Protein AF-A0A932N0X7-F1 (afdb_monomer_lite)

pLDDT: mean 79.53, std 18.19, range [42.59, 98.12]

Secondary structure (DSSP, 8-state):
--------------------------TTTS--HHHHHHHHHHHHHHHHHHHHHHHHHHHHHHHHHHHHS--SSHHHHHHHHHHHHHHHHHHHHHHTTHHHHHHHHHHHHTTS--

Foldseek 3Di:
DDDDPPPVPPPPPPPPPDDDDDDDDCVVVVDDVVVVVVVVVVVVVVVLVVVLVVLVVVLVVLVVCCVVPNDPDPVSNVVSVVSNVVSLVVNCVSVVNPVVVVVVCVVVVVVVPD

Radius of gyration: 40.18 Å; chains: 1; bounding box: 114×42×89 Å

Sequence (114 aa):
EPTPQTNDGNTSRALNALSVGAVWDFRELMFNPAELQVYGILGVQRDVMLEVTRTYYLRQQLLLRRDLEPPQDAMAQKSLDLRIDELTSTLDVMTGGWFSRTTERRRTGGAAED

Structure (mmCIF, N/CA/C/O backbone):
data_AF-A0A932N0X7-F1
#
_entry.id   AF-A0A932N0X7-F1
#
loop_
_atom_site.group_PDB
_atom_site.id
_atom_site.type_symbol
_atom_site.label_atom_id
_atom_site.label_alt_id
_atom_site.label_comp_id
_atom_site.label_asym_id
_atom_site.label_entity_id
_atom_site.label_seq_id
_atom_site.pdbx_PDB_ins_code
_atom_site.Cartn_x
_atom_site.Cartn_y
_atom_site.Cartn_z
_atom_site.occupancy
_atom_site.B_iso_or_equiv
_atom_site.auth_seq_id
_atom_site.auth_comp_id
_atom_site.auth_asym_id
_atom_site.auth_atom_id
_atom_site.pdbx_PDB_model_num
ATOM 1 N N . GLU A 1 1 ? 95.144 14.312 -65.840 1.00 48.50 1 GLU A N 1
ATOM 2 C CA . GLU A 1 1 ? 93.723 14.435 -66.240 1.00 48.50 1 GLU A CA 1
ATOM 3 C C . GLU A 1 1 ? 93.566 13.958 -67.677 1.00 48.50 1 GLU A C 1
ATOM 5 O O . GLU A 1 1 ? 94.526 14.146 -68.420 1.00 48.50 1 GLU A O 1
ATOM 10 N N . PRO A 1 2 ? 92.455 13.298 -68.065 1.00 47.50 2 PRO A N 1
ATOM 11 C CA . PRO A 1 2 ? 91.088 13.516 -67.587 1.00 47.50 2 PRO A CA 1
ATOM 12 C C . PRO A 1 2 ? 90.461 12.336 -66.816 1.00 47.50 2 PRO A C 1
ATOM 14 O O . PRO A 1 2 ? 91.074 11.297 -66.598 1.00 47.50 2 PRO A O 1
ATOM 17 N N . THR A 1 3 ? 89.258 12.619 -66.332 1.00 54.47 3 THR A N 1
ATOM 18 C CA . THR A 1 3 ? 88.476 12.137 -65.183 1.00 54.47 3 THR A CA 1
ATOM 19 C C . THR A 1 3 ? 87.980 10.680 -65.197 1.00 54.47 3 THR A C 1
ATOM 21 O O . THR A 1 3 ? 87.643 10.149 -66.256 1.00 54.47 3 THR A O 1
ATOM 24 N N . PRO A 1 4 ? 87.807 10.045 -64.016 1.00 50.53 4 PRO A N 1
ATOM 25 C CA . PRO A 1 4 ? 86.979 8.852 -63.892 1.00 50.53 4 PRO A CA 1
ATOM 26 C C . PRO A 1 4 ? 85.495 9.246 -63.923 1.00 50.53 4 PRO A C 1
ATOM 28 O O . PRO A 1 4 ? 85.044 10.092 -63.153 1.00 50.53 4 PRO A O 1
ATOM 31 N N . GLN A 1 5 ? 84.730 8.625 -64.819 1.00 55.59 5 GLN A N 1
ATOM 32 C CA . GLN A 1 5 ? 83.273 8.713 -64.815 1.00 55.59 5 GLN A CA 1
ATOM 33 C C . GLN A 1 5 ? 82.743 7.842 -63.670 1.00 55.59 5 GLN A C 1
ATOM 35 O O . GLN A 1 5 ? 82.685 6.618 -63.794 1.00 55.59 5 GLN A O 1
ATOM 40 N N . THR A 1 6 ? 82.366 8.460 -62.551 1.00 50.09 6 THR A N 1
ATOM 41 C CA . THR A 1 6 ? 81.516 7.815 -61.546 1.00 50.09 6 THR A CA 1
ATOM 42 C C . THR A 1 6 ? 80.107 7.778 -62.113 1.00 50.09 6 THR A C 1
ATOM 44 O O . THR A 1 6 ? 79.317 8.712 -61.987 1.00 50.09 6 THR A O 1
ATOM 47 N N . ASN A 1 7 ? 79.830 6.702 -62.841 1.00 54.22 7 ASN A N 1
ATOM 48 C CA . ASN A 1 7 ? 78.482 6.351 -63.238 1.00 54.22 7 ASN A CA 1
ATOM 49 C C . ASN A 1 7 ? 77.787 5.825 -61.977 1.00 54.22 7 ASN A C 1
ATOM 51 O O . ASN A 1 7 ? 77.724 4.617 -61.743 1.00 54.22 7 ASN A O 1
ATOM 55 N N . ASP A 1 8 ? 77.372 6.756 -61.117 1.00 50.75 8 ASP A N 1
ATOM 56 C CA . ASP A 1 8 ? 76.581 6.472 -59.931 1.00 50.75 8 ASP A CA 1
ATOM 57 C C . ASP A 1 8 ? 75.234 5.969 -60.428 1.00 50.75 8 ASP A C 1
ATOM 59 O O . ASP A 1 8 ? 74.319 6.728 -60.752 1.00 50.75 8 ASP A O 1
ATOM 63 N N . GLY A 1 9 ? 75.171 4.646 -60.578 1.00 44.81 9 GLY A N 1
ATOM 64 C CA . GLY A 1 9 ? 73.972 3.914 -60.908 1.00 44.81 9 GLY A CA 1
ATOM 65 C C . GLY A 1 9 ? 72.905 4.299 -59.904 1.00 44.81 9 GLY A C 1
ATOM 66 O O . GLY A 1 9 ? 72.880 3.801 -58.781 1.00 44.81 9 GLY A O 1
ATOM 67 N N . ASN A 1 10 ? 72.025 5.201 -60.331 1.00 50.41 10 ASN A N 1
ATOM 68 C CA . ASN A 1 10 ? 70.767 5.517 -59.692 1.00 50.41 10 ASN A CA 1
ATOM 69 C C . ASN A 1 10 ? 69.894 4.258 -59.739 1.00 50.41 10 ASN A C 1
ATOM 71 O O . ASN A 1 10 ? 68.966 4.135 -60.535 1.00 50.41 10 ASN A O 1
ATOM 75 N N . THR A 1 11 ? 70.211 3.280 -58.893 1.00 54.12 11 THR A N 1
ATOM 76 C CA . THR A 1 11 ? 69.297 2.209 -58.536 1.00 54.12 11 THR A CA 1
ATOM 77 C C . THR A 1 11 ? 68.300 2.800 -57.559 1.00 54.12 11 THR A C 1
ATOM 79 O O . THR A 1 11 ? 68.316 2.504 -56.364 1.00 54.12 11 THR A O 1
ATOM 82 N N . SER A 1 12 ? 67.396 3.625 -58.081 1.00 55.62 12 SER A N 1
ATOM 83 C CA . SER A 1 12 ? 66.086 3.825 -57.478 1.00 55.62 12 SER A CA 1
ATOM 84 C C . SER A 1 12 ? 65.342 2.497 -57.620 1.00 55.62 12 SER A C 1
ATOM 86 O O . SER A 1 12 ? 64.458 2.309 -58.453 1.00 55.62 12 SER A O 1
ATOM 88 N N . ARG A 1 13 ? 65.743 1.517 -56.799 1.00 51.06 13 ARG A N 1
ATOM 89 C CA . ARG A 1 13 ? 64.869 0.416 -56.422 1.00 51.06 13 ARG A CA 1
ATOM 90 C C . ARG A 1 13 ? 63.717 1.086 -55.693 1.00 51.06 13 ARG A C 1
ATOM 92 O O . ARG A 1 13 ? 63.811 1.378 -54.505 1.00 51.06 13 ARG A O 1
ATOM 99 N N . ALA A 1 14 ? 62.658 1.369 -56.442 1.00 59.59 14 ALA A N 1
ATOM 100 C CA . ALA A 1 14 ? 61.336 1.560 -55.892 1.00 59.59 14 ALA A CA 1
ATOM 101 C C . ALA A 1 14 ? 61.017 0.279 -55.116 1.00 59.59 14 ALA A C 1
ATOM 103 O O . ALA A 1 14 ? 60.599 -0.736 -55.674 1.00 59.59 14 ALA A O 1
ATOM 104 N N . LEU A 1 15 ? 61.342 0.290 -53.826 1.00 58.34 15 LEU A N 1
ATOM 105 C CA . LEU A 1 15 ? 60.852 -0.702 -52.897 1.00 58.34 15 LEU A CA 1
ATOM 106 C C . LEU A 1 15 ? 59.353 -0.450 -52.828 1.00 58.34 15 LEU A C 1
ATOM 108 O O . LEU A 1 15 ? 58.900 0.492 -52.181 1.00 58.34 15 LEU A O 1
ATOM 112 N N . ASN A 1 16 ? 58.596 -1.270 -53.552 1.00 57.66 16 ASN A N 1
ATOM 113 C CA . ASN A 1 16 ? 57.158 -1.379 -53.379 1.00 57.66 16 ASN A CA 1
ATOM 114 C C . ASN A 1 16 ? 56.918 -1.953 -51.979 1.00 57.66 16 ASN A C 1
ATOM 116 O O . ASN A 1 16 ? 56.762 -3.159 -51.799 1.00 57.66 16 ASN A O 1
ATOM 120 N N . ALA A 1 17 ? 56.974 -1.090 -50.968 1.00 65.31 17 ALA A N 1
ATOM 121 C CA . ALA A 1 17 ? 56.597 -1.420 -49.610 1.00 65.31 17 ALA A CA 1
ATOM 122 C C . ALA A 1 17 ? 55.069 -1.472 -49.569 1.00 65.31 17 ALA A C 1
ATOM 124 O O . ALA A 1 17 ? 54.393 -0.458 -49.402 1.00 65.31 17 ALA A O 1
ATOM 125 N N . LEU A 1 18 ? 54.522 -2.665 -49.792 1.00 65.50 18 LEU A N 1
ATOM 126 C CA . LEU A 1 18 ? 53.102 -2.910 -49.617 1.00 65.50 18 LEU A CA 1
ATOM 127 C C . LEU A 1 18 ? 52.805 -2.907 -48.113 1.00 65.50 18 LEU A C 1
ATOM 129 O O . LEU A 1 18 ? 53.157 -3.841 -47.396 1.00 65.50 18 LEU A O 1
ATOM 133 N N . SER A 1 19 ? 52.181 -1.832 -47.644 1.00 65.81 19 SER A N 1
ATOM 134 C CA . SER A 1 19 ? 51.660 -1.722 -46.284 1.00 65.81 19 SER A CA 1
ATOM 135 C C . SER A 1 19 ? 50.184 -2.098 -46.295 1.00 65.81 19 SER A C 1
ATOM 137 O O . SER A 1 19 ? 49.385 -1.469 -46.988 1.00 65.81 19 SER A O 1
ATOM 139 N N . VAL A 1 20 ? 49.826 -3.131 -45.535 1.00 71.75 20 VAL A N 1
ATOM 140 C CA . VAL A 1 20 ? 48.434 -3.503 -45.277 1.00 71.75 20 VAL A CA 1
ATOM 141 C C . VAL A 1 20 ? 48.155 -3.214 -43.809 1.00 71.75 20 VAL A C 1
ATOM 143 O O . VAL A 1 20 ? 48.757 -3.821 -42.926 1.00 71.75 20 VAL A O 1
ATOM 146 N N . GLY A 1 21 ? 47.258 -2.265 -43.559 1.00 72.81 21 GLY A N 1
ATOM 147 C CA . GLY A 1 21 ? 46.761 -1.935 -42.228 1.00 72.81 21 GLY A CA 1
ATOM 148 C C . GLY A 1 21 ? 45.299 -2.338 -42.099 1.00 72.81 21 GLY A C 1
ATOM 149 O O . GLY A 1 21 ? 44.505 -2.086 -43.002 1.00 72.81 21 GLY A O 1
ATOM 150 N N . ALA A 1 22 ? 44.945 -2.949 -40.973 1.00 70.12 22 ALA A N 1
ATOM 151 C CA . ALA A 1 22 ? 43.561 -3.191 -40.593 1.00 70.12 22 ALA A CA 1
ATOM 152 C C . ALA A 1 22 ? 43.197 -2.244 -39.444 1.00 70.12 22 ALA A C 1
ATOM 154 O O . ALA A 1 22 ? 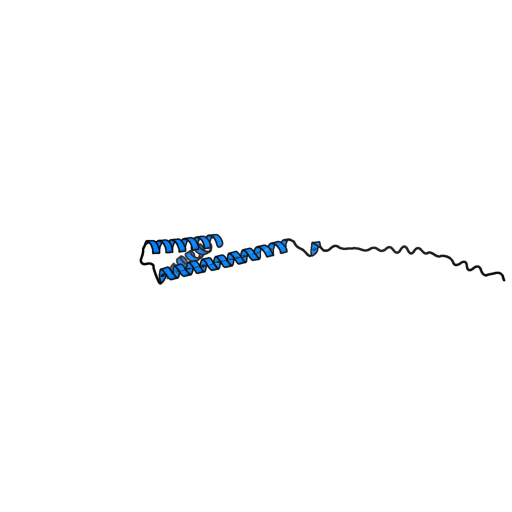43.883 -2.207 -38.424 1.00 70.12 22 ALA A O 1
ATOM 155 N N . VAL A 1 23 ? 42.128 -1.468 -39.623 1.00 73.00 23 VAL A N 1
ATOM 156 C CA . VAL A 1 23 ? 41.518 -0.664 -38.560 1.00 73.00 23 VAL A CA 1
ATOM 157 C C . VAL A 1 23 ? 40.221 -1.360 -38.189 1.00 73.00 23 VAL A C 1
ATOM 159 O O . VAL A 1 23 ? 39.289 -1.404 -38.989 1.00 73.00 23 VAL A O 1
ATOM 162 N N . TRP A 1 24 ? 40.179 -1.939 -36.995 1.00 67.88 24 TRP A N 1
ATOM 163 C CA . TRP A 1 24 ? 38.965 -2.544 -36.463 1.00 67.88 24 TRP A CA 1
ATOM 164 C C . TRP A 1 24 ? 38.233 -1.535 -35.585 1.00 67.88 24 TRP A C 1
ATOM 166 O O . TRP A 1 24 ? 38.817 -0.967 -34.661 1.00 67.88 24 TRP A O 1
ATOM 176 N N . ASP A 1 25 ? 36.954 -1.312 -35.882 1.00 68.88 25 ASP A N 1
ATOM 177 C CA . ASP A 1 25 ? 36.079 -0.477 -35.068 1.00 68.88 25 ASP A CA 1
ATOM 178 C C . ASP A 1 25 ? 35.273 -1.358 -34.107 1.00 68.88 25 ASP A C 1
ATOM 180 O O . ASP A 1 25 ? 34.310 -2.011 -34.500 1.00 68.88 25 ASP A O 1
ATOM 184 N N . PHE A 1 26 ? 35.694 -1.405 -32.843 1.00 66.69 26 PHE A N 1
ATOM 185 C CA . PHE A 1 26 ? 35.013 -2.157 -31.783 1.00 66.69 26 PHE A CA 1
ATOM 186 C C . PHE A 1 26 ? 34.015 -1.303 -30.984 1.00 66.69 26 PHE A C 1
ATOM 188 O O . PHE A 1 26 ? 33.542 -1.745 -29.936 1.00 66.69 26 PHE A O 1
ATOM 195 N N . ARG A 1 27 ? 33.679 -0.082 -31.436 1.00 61.62 27 ARG A N 1
ATOM 196 C CA . ARG A 1 27 ? 32.788 0.826 -30.686 1.00 61.62 27 ARG A CA 1
ATOM 197 C C . ARG A 1 27 ? 31.396 0.240 -30.437 1.00 61.62 27 ARG A C 1
ATOM 199 O O . ARG A 1 27 ? 30.831 0.488 -29.377 1.00 61.62 27 ARG A O 1
ATOM 206 N N . GLU A 1 28 ? 30.886 -0.585 -31.349 1.00 58.56 28 GLU A N 1
ATOM 207 C CA . GLU A 1 28 ? 29.594 -1.274 -31.186 1.00 58.56 28 GLU A CA 1
ATOM 208 C C . GLU A 1 28 ? 29.673 -2.552 -30.335 1.00 58.56 28 GLU A C 1
ATOM 210 O O . GLU A 1 28 ? 28.647 -3.026 -29.857 1.00 58.56 28 GLU A O 1
ATOM 215 N N . LEU A 1 29 ? 30.870 -3.098 -30.081 1.00 59.19 29 LEU A N 1
ATOM 216 C CA . LEU A 1 29 ? 31.030 -4.299 -29.249 1.00 59.19 29 LEU A CA 1
ATOM 217 C C . LEU A 1 29 ? 31.110 -3.982 -27.744 1.00 59.19 29 LEU A C 1
ATOM 219 O O . LEU A 1 29 ? 30.997 -4.887 -26.922 1.00 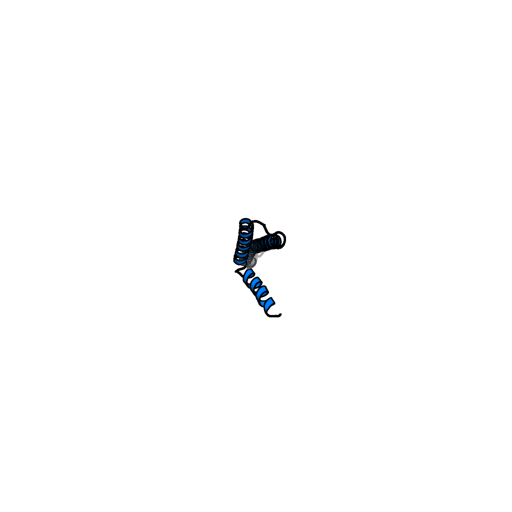59.19 29 LEU A O 1
ATOM 223 N N . MET A 1 30 ? 31.320 -2.711 -27.379 1.00 58.75 30 MET A N 1
ATOM 224 C CA . MET A 1 30 ? 31.452 -2.264 -25.985 1.00 58.75 30 MET A CA 1
ATOM 225 C C . MET A 1 30 ? 30.160 -1.697 -25.381 1.00 58.75 30 MET A C 1
ATOM 227 O O . MET A 1 30 ? 30.151 -1.371 -24.198 1.00 58.75 30 MET A O 1
ATOM 231 N N . PHE A 1 31 ? 29.073 -1.590 -26.150 1.00 54.38 31 PHE A N 1
ATOM 232 C CA . PHE A 1 31 ? 27.805 -1.059 -25.648 1.00 54.38 31 PHE A CA 1
ATOM 233 C C . PHE A 1 31 ? 26.632 -1.916 -26.105 1.00 54.38 31 PHE A C 1
ATOM 235 O O . PHE A 1 31 ? 26.087 -1.732 -27.190 1.00 54.38 31 PHE A O 1
ATOM 242 N N . ASN A 1 32 ? 26.212 -2.837 -25.238 1.00 58.44 32 ASN A N 1
ATOM 243 C CA . ASN A 1 32 ? 24.922 -3.492 -25.379 1.00 58.44 32 ASN A CA 1
ATOM 244 C C . ASN A 1 32 ? 23.818 -2.506 -24.935 1.00 58.44 32 ASN A C 1
ATOM 246 O O . ASN A 1 32 ? 23.724 -2.209 -23.741 1.00 58.44 32 ASN A O 1
ATOM 250 N N . PRO A 1 33 ? 22.952 -2.002 -25.835 1.00 55.78 33 PRO A N 1
ATOM 251 C CA . PRO A 1 33 ? 21.883 -1.065 -25.474 1.00 55.78 33 PRO A CA 1
ATOM 252 C C . PRO A 1 33 ? 20.871 -1.654 -24.475 1.00 55.78 33 PRO A C 1
ATOM 254 O O . PRO A 1 33 ? 20.159 -0.897 -23.814 1.00 55.78 33 PRO A O 1
ATOM 257 N N . ALA A 1 34 ? 20.833 -2.982 -24.309 1.00 58.03 34 ALA A N 1
ATOM 258 C CA . ALA A 1 34 ? 20.026 -3.632 -23.282 1.00 58.03 34 ALA A CA 1
ATOM 259 C C . ALA A 1 34 ? 20.489 -3.287 -21.853 1.00 58.03 34 ALA A C 1
ATOM 261 O O . ALA A 1 34 ? 19.651 -3.186 -20.961 1.00 58.03 34 ALA A O 1
ATOM 262 N N . GLU A 1 35 ? 21.786 -3.047 -21.617 1.00 54.81 35 GLU A N 1
ATOM 263 C CA . GLU A 1 35 ? 22.289 -2.713 -20.274 1.00 54.81 35 GLU A CA 1
ATOM 264 C C . GLU A 1 35 ? 21.795 -1.339 -19.804 1.00 54.81 35 GLU A C 1
ATOM 266 O O . GLU A 1 35 ? 21.377 -1.187 -18.657 1.00 54.81 35 GLU A O 1
ATOM 271 N N . LEU A 1 36 ? 21.734 -0.355 -20.706 1.00 55.78 36 LEU A N 1
ATOM 272 C CA . LEU A 1 36 ? 21.205 0.985 -20.418 1.00 55.78 36 LEU A CA 1
ATOM 273 C C . LEU A 1 36 ? 19.717 0.965 -20.033 1.00 55.78 36 LEU A C 1
ATOM 275 O O . LEU A 1 36 ? 19.288 1.742 -19.180 1.00 55.78 36 LEU A O 1
ATOM 279 N N . GLN A 1 37 ? 18.930 0.058 -20.614 1.00 58.00 37 GLN A N 1
ATOM 280 C CA . GLN A 1 37 ? 17.497 -0.043 -20.336 1.00 58.00 37 GLN A CA 1
ATOM 281 C C . GLN A 1 37 ? 17.208 -0.659 -18.955 1.00 58.00 37 GLN A C 1
ATOM 283 O O . GLN A 1 37 ? 16.242 -0.275 -18.295 1.00 58.00 37 GLN A O 1
ATOM 288 N N . VAL A 1 38 ? 18.079 -1.552 -18.470 1.00 60.97 38 VAL A N 1
ATOM 289 C CA . VAL A 1 38 ? 17.950 -2.182 -17.144 1.00 60.97 38 VAL A CA 1
ATOM 290 C C . VAL A 1 38 ? 18.138 -1.166 -16.010 1.00 60.97 38 VAL A C 1
ATOM 292 O O . VAL A 1 38 ? 17.412 -1.221 -15.016 1.00 60.97 38 VAL A O 1
ATOM 295 N N . TYR A 1 39 ? 19.034 -0.183 -16.159 1.00 61.19 39 TYR A N 1
ATOM 296 C CA . TYR A 1 39 ? 19.250 0.841 -15.126 1.00 61.19 39 TYR A CA 1
ATOM 297 C C . TYR A 1 39 ? 18.017 1.718 -14.868 1.00 61.19 39 TYR A C 1
ATOM 299 O O . TYR A 1 39 ? 17.756 2.074 -13.718 1.00 61.19 39 TYR A O 1
ATOM 307 N N . GLY A 1 40 ? 17.223 2.020 -15.901 1.00 64.25 40 GLY A N 1
ATOM 308 C CA . GLY A 1 40 ? 15.963 2.758 -15.743 1.00 64.25 40 GLY A CA 1
ATOM 309 C C . GLY A 1 40 ? 14.904 1.977 -14.954 1.00 64.25 40 GLY A C 1
ATOM 310 O O . GLY A 1 40 ? 14.150 2.559 -14.176 1.00 64.25 40 GLY A O 1
ATOM 311 N N . ILE A 1 41 ? 14.888 0.648 -15.090 1.00 73.50 41 ILE A N 1
ATOM 312 C CA . ILE A 1 41 ? 13.936 -0.236 -14.400 1.00 73.50 41 ILE A CA 1
ATOM 313 C C . ILE A 1 41 ? 14.244 -0.321 -12.898 1.00 73.50 41 ILE A C 1
ATOM 315 O O . ILE A 1 41 ? 13.323 -0.368 -12.081 1.00 73.50 41 ILE A O 1
ATOM 319 N N . LEU A 1 42 ? 15.525 -0.279 -12.513 1.00 75.44 42 LEU A N 1
ATOM 320 C CA . LEU A 1 42 ? 15.938 -0.343 -11.105 1.00 75.44 42 LEU A CA 1
ATOM 321 C C . LEU A 1 42 ? 15.402 0.829 -10.270 1.00 75.44 42 LEU A C 1
ATOM 323 O O . LEU A 1 42 ? 15.079 0.636 -9.098 1.00 75.44 42 LEU A O 1
ATOM 327 N N . GLY A 1 43 ? 15.298 2.029 -10.851 1.00 80.19 43 GLY A N 1
ATOM 328 C CA . GLY A 1 43 ? 14.712 3.194 -10.179 1.00 80.19 43 GLY A CA 1
ATOM 329 C C . GLY A 1 43 ? 13.231 2.979 -9.874 1.00 80.19 43 GLY A C 1
ATOM 330 O O . GLY A 1 43 ? 12.826 3.004 -8.715 1.00 80.19 43 GLY A O 1
ATOM 331 N N . VAL A 1 44 ? 12.455 2.630 -10.903 1.00 85.56 44 VAL A N 1
ATOM 332 C CA . VAL A 1 44 ? 11.013 2.359 -10.780 1.00 85.56 44 VAL A CA 1
ATOM 333 C C . VAL A 1 44 ? 10.739 1.230 -9.784 1.00 85.56 44 VAL A C 1
ATOM 335 O O . VAL A 1 44 ? 9.825 1.326 -8.969 1.00 85.56 44 VAL A O 1
ATOM 338 N N . GLN A 1 45 ? 11.552 0.170 -9.794 1.00 87.69 45 GLN A N 1
ATOM 339 C CA . GLN A 1 45 ? 11.415 -0.930 -8.840 1.00 87.69 45 GLN A CA 1
ATOM 340 C C . GLN A 1 45 ? 11.625 -0.472 -7.390 1.00 87.69 45 GLN A C 1
ATOM 342 O O . GLN A 1 45 ? 10.876 -0.889 -6.504 1.00 87.69 45 GLN A O 1
ATOM 347 N N . ARG A 1 46 ? 12.639 0.365 -7.132 1.00 88.88 46 ARG A N 1
ATOM 348 C CA . ARG A 1 46 ? 12.899 0.908 -5.790 1.00 88.88 46 ARG A CA 1
ATOM 349 C C . ARG A 1 46 ? 11.741 1.775 -5.315 1.00 88.88 46 ARG A C 1
ATOM 351 O O . ARG A 1 46 ? 11.307 1.604 -4.179 1.00 88.88 46 ARG A O 1
ATOM 358 N N . ASP A 1 47 ? 11.214 2.632 -6.181 1.00 92.31 47 ASP A N 1
ATOM 359 C CA . ASP A 1 47 ? 10.095 3.515 -5.847 1.00 92.31 47 ASP A CA 1
ATOM 360 C C . ASP A 1 47 ? 8.835 2.713 -5.502 1.00 92.31 47 ASP A C 1
ATOM 362 O O . ASP A 1 47 ? 8.216 2.939 -4.462 1.00 92.31 47 ASP A O 1
ATOM 366 N N . VAL A 1 48 ? 8.509 1.696 -6.308 1.00 92.00 48 VAL A N 1
ATOM 367 C CA . VAL A 1 48 ? 7.397 0.775 -6.023 1.00 92.00 48 VAL A CA 1
ATOM 368 C C . VAL A 1 48 ? 7.612 0.054 -4.692 1.00 92.00 48 VAL A C 1
ATOM 370 O O . VAL A 1 48 ? 6.685 -0.057 -3.894 1.00 92.00 48 VAL A O 1
ATOM 373 N N . MET A 1 49 ? 8.828 -0.418 -4.410 1.00 93.12 49 MET A N 1
ATOM 374 C CA . MET A 1 49 ? 9.131 -1.130 -3.167 1.00 93.12 49 MET A CA 1
ATOM 375 C C . MET A 1 49 ? 9.008 -0.233 -1.928 1.00 93.12 49 MET A C 1
ATOM 377 O O . MET A 1 49 ? 8.475 -0.666 -0.899 1.00 93.12 49 MET A O 1
ATOM 381 N N . LEU A 1 50 ? 9.459 1.019 -2.022 1.00 96.50 50 LEU A N 1
ATOM 382 C CA . LEU A 1 50 ? 9.277 2.017 -0.969 1.00 96.50 50 LEU A CA 1
ATOM 383 C C . LEU A 1 50 ? 7.793 2.310 -0.739 1.00 96.50 50 LEU A C 1
ATOM 385 O O . LEU A 1 50 ? 7.353 2.342 0.411 1.00 96.50 50 LEU A O 1
ATOM 389 N N . GLU A 1 51 ? 7.012 2.451 -1.807 1.00 96.19 51 GLU A N 1
ATOM 390 C CA . GLU A 1 51 ? 5.585 2.746 -1.704 1.00 96.19 51 GLU A CA 1
ATOM 391 C C . GLU A 1 51 ? 4.784 1.558 -1.139 1.00 96.19 51 GLU A C 1
ATOM 393 O O . GLU A 1 51 ? 3.923 1.751 -0.277 1.00 96.19 51 GLU A O 1
ATOM 398 N N . VAL A 1 52 ? 5.131 0.313 -1.501 1.00 96.50 52 VAL A N 1
ATOM 399 C CA . VAL A 1 52 ? 4.561 -0.896 -0.874 1.00 96.50 52 VAL A CA 1
ATOM 400 C C . VAL A 1 52 ? 4.861 -0.899 0.623 1.00 96.50 52 VAL A C 1
ATOM 402 O O . VAL A 1 52 ? 3.970 -1.122 1.443 1.00 96.50 52 VAL A O 1
ATOM 405 N N . THR A 1 53 ? 6.111 -0.613 0.993 1.00 96.19 53 THR A N 1
ATOM 406 C CA . THR A 1 53 ? 6.546 -0.593 2.396 1.00 96.19 53 THR A CA 1
ATOM 407 C C . THR A 1 53 ? 5.794 0.474 3.187 1.00 96.19 53 THR A C 1
ATOM 409 O O . THR A 1 53 ? 5.262 0.202 4.265 1.00 96.19 53 THR A O 1
ATOM 412 N N . ARG A 1 54 ? 5.690 1.686 2.636 1.00 97.69 54 ARG A N 1
ATOM 413 C CA . ARG A 1 54 ? 4.964 2.797 3.251 1.00 97.69 54 ARG A CA 1
ATOM 414 C C . ARG A 1 54 ? 3.490 2.457 3.450 1.00 97.69 54 ARG A C 1
ATOM 416 O O . ARG A 1 54 ? 2.974 2.605 4.557 1.00 97.69 54 ARG A O 1
ATOM 423 N N . THR A 1 55 ? 2.833 1.963 2.404 1.00 97.75 55 THR A N 1
ATOM 424 C CA . THR A 1 55 ? 1.411 1.602 2.442 1.00 97.75 55 THR A CA 1
ATOM 425 C C . THR A 1 55 ? 1.151 0.497 3.469 1.00 97.75 55 THR A C 1
ATOM 427 O O . THR A 1 55 ? 0.188 0.576 4.236 1.00 97.75 55 THR A O 1
ATOM 430 N N . TYR A 1 56 ? 2.051 -0.488 3.568 1.00 97.25 56 TYR A N 1
ATOM 431 C CA . TYR A 1 56 ? 1.970 -1.562 4.558 1.00 97.25 56 TYR A CA 1
ATOM 432 C C . TYR A 1 56 ? 1.997 -1.033 5.994 1.00 97.25 56 TYR A C 1
ATOM 434 O O . TYR A 1 56 ? 1.116 -1.364 6.791 1.00 97.25 56 TYR A O 1
ATOM 442 N N . TYR A 1 57 ? 2.968 -0.181 6.329 1.00 98.12 57 TYR A N 1
ATOM 443 C CA . TYR A 1 57 ? 3.083 0.334 7.693 1.00 98.12 57 TYR A CA 1
ATOM 444 C C . TYR A 1 57 ? 1.979 1.333 8.053 1.00 98.12 57 TYR A C 1
ATOM 446 O O . TYR A 1 57 ? 1.518 1.323 9.193 1.00 98.12 57 TYR A O 1
ATOM 454 N N . LEU A 1 58 ? 1.478 2.121 7.095 1.00 98.12 58 LEU A N 1
ATOM 455 C CA . LEU A 1 58 ? 0.294 2.962 7.312 1.00 98.12 58 LEU A CA 1
ATOM 456 C C . LEU A 1 58 ? -0.935 2.118 7.668 1.00 98.12 58 LEU A C 1
ATOM 458 O O . LEU A 1 58 ? -1.637 2.416 8.635 1.00 98.12 58 LEU A O 1
ATOM 462 N N . ARG A 1 59 ? -1.167 1.024 6.932 1.00 97.75 59 ARG A N 1
ATOM 463 C CA . ARG A 1 59 ? -2.248 0.077 7.232 1.00 97.75 59 ARG A CA 1
ATOM 464 C C . ARG A 1 59 ? -2.068 -0.541 8.617 1.00 97.75 59 ARG A C 1
ATOM 466 O O . ARG A 1 59 ? -3.026 -0.618 9.382 1.00 97.75 59 ARG A O 1
ATOM 473 N N . GLN A 1 60 ? -0.847 -0.962 8.949 1.00 96.88 60 GLN A N 1
ATOM 474 C CA . GLN A 1 60 ? -0.537 -1.568 10.243 1.00 96.88 60 GLN A CA 1
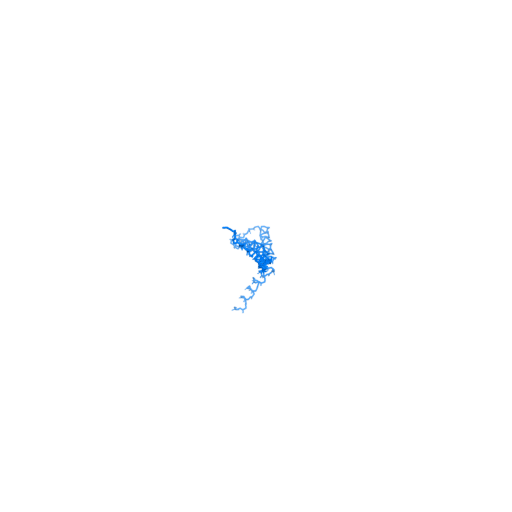ATOM 475 C C . GLN A 1 60 ? -0.784 -0.604 11.406 1.00 96.88 60 GLN A C 1
ATOM 477 O O . GLN A 1 60 ? -1.317 -1.012 12.435 1.00 96.88 60 GLN A O 1
ATOM 482 N N . GLN A 1 61 ? -0.448 0.675 11.239 1.00 97.19 61 GLN A N 1
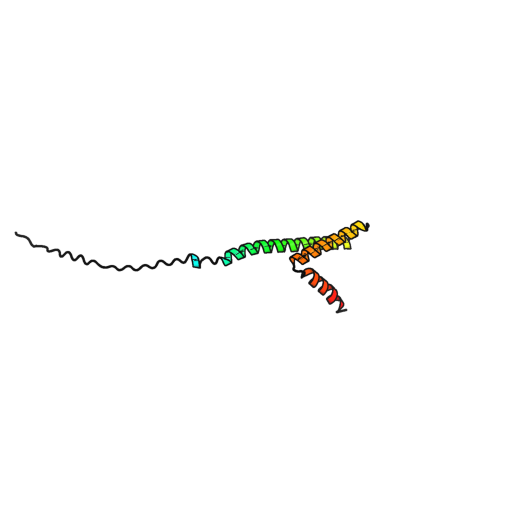ATOM 483 C CA . GLN A 1 61 ? -0.712 1.696 12.245 1.00 97.19 61 GLN A CA 1
ATOM 484 C C . GLN A 1 61 ? -2.216 1.884 12.488 1.00 97.19 61 GLN A C 1
ATOM 486 O O . GLN A 1 61 ? -2.633 2.019 13.636 1.00 97.19 61 GLN A O 1
ATOM 491 N N . LEU A 1 62 ? -3.040 1.869 11.434 1.00 96.62 62 LEU A N 1
ATOM 492 C CA . LEU A 1 62 ? -4.496 1.983 11.575 1.00 96.62 62 LEU A CA 1
ATOM 493 C C . LEU A 1 62 ? -5.124 0.750 12.220 1.00 96.62 62 LEU A C 1
ATOM 495 O O . LEU A 1 62 ? -6.014 0.903 13.052 1.00 96.62 62 LEU A O 1
ATOM 499 N N . LEU A 1 63 ? -4.643 -0.449 11.887 1.00 95.94 63 LEU A N 1
ATOM 500 C CA . LEU A 1 63 ? -5.063 -1.677 12.564 1.00 95.94 63 LEU A CA 1
ATOM 501 C C . LEU A 1 63 ? -4.715 -1.636 14.051 1.00 95.94 63 LEU A C 1
ATOM 503 O O . LEU A 1 63 ? -5.577 -1.875 14.886 1.00 95.94 63 LEU A O 1
ATOM 507 N N . LEU A 1 64 ? -3.484 -1.241 14.384 1.00 96.44 64 LEU A N 1
ATOM 508 C CA . LEU A 1 64 ? -3.062 -1.093 15.772 1.00 96.44 64 LEU A CA 1
ATOM 509 C C . LEU A 1 64 ? -3.922 -0.063 16.513 1.00 96.44 64 LEU A C 1
ATOM 511 O O . LEU A 1 64 ? -4.337 -0.305 17.640 1.00 96.44 64 LEU A O 1
ATOM 515 N N . ARG A 1 65 ? -4.226 1.070 15.869 1.00 94.19 65 ARG A N 1
ATOM 516 C CA . ARG A 1 65 ? -5.118 2.088 16.430 1.00 94.19 65 ARG A CA 1
ATOM 517 C C . ARG A 1 65 ? -6.518 1.534 16.671 1.00 94.19 65 ARG A C 1
ATOM 519 O O . ARG A 1 65 ? -7.066 1.770 17.734 1.00 94.19 65 ARG A O 1
ATOM 526 N N . ARG A 1 66 ? -7.085 0.797 15.715 1.00 94.69 66 ARG A N 1
ATOM 527 C CA . ARG A 1 66 ? -8.399 0.161 15.869 1.00 94.69 66 ARG A CA 1
ATOM 528 C C . ARG A 1 66 ? -8.433 -0.787 17.064 1.00 94.69 66 ARG A C 1
ATOM 530 O O . ARG A 1 66 ? -9.422 -0.809 17.783 1.00 94.69 66 ARG A O 1
ATOM 537 N N . ASP A 1 67 ? -7.369 -1.564 17.241 1.00 94.12 67 ASP A N 1
ATOM 538 C CA . ASP A 1 67 ? -7.320 -2.629 18.238 1.00 94.12 67 ASP A CA 1
ATOM 539 C C . ASP A 1 67 ? -6.989 -2.090 19.647 1.00 94.12 67 ASP A C 1
ATOM 541 O O . ASP A 1 67 ? -7.513 -2.603 20.633 1.00 94.12 67 ASP A O 1
ATOM 545 N N . LEU A 1 68 ? -6.154 -1.046 19.761 1.00 94.75 68 LEU A N 1
ATOM 546 C CA . LEU A 1 68 ? -5.757 -0.452 21.049 1.00 94.75 68 LEU A CA 1
ATOM 547 C C . LEU A 1 68 ? -6.631 0.727 21.493 1.00 94.75 68 LEU A C 1
ATOM 549 O O . LEU A 1 68 ? -6.830 0.927 22.688 1.00 94.75 68 LEU A O 1
ATOM 553 N N . GLU A 1 69 ? -7.124 1.527 20.551 1.00 93.50 69 GLU A N 1
ATOM 554 C CA . GLU A 1 69 ? -7.901 2.739 20.814 1.00 93.50 69 GLU A CA 1
ATOM 555 C C . GLU A 1 69 ? -9.072 2.846 19.817 1.00 93.50 69 GLU A C 1
ATOM 557 O O . GLU A 1 69 ? -9.090 3.719 18.936 1.00 93.50 69 GLU A O 1
ATOM 562 N N . PRO A 1 70 ? -10.055 1.929 19.912 1.00 89.31 70 PRO A N 1
ATOM 563 C CA . PRO A 1 70 ? -11.201 1.935 19.019 1.00 89.31 70 PRO A CA 1
ATOM 564 C C . PRO A 1 70 ? -11.997 3.241 19.184 1.00 89.31 70 PRO A C 1
ATOM 566 O O . PRO A 1 70 ? -12.316 3.632 20.313 1.00 89.31 70 PRO A O 1
ATOM 569 N N . PRO A 1 71 ? -12.366 3.923 18.082 1.00 91.88 71 PRO A N 1
ATOM 570 C CA . PRO A 1 71 ? -13.240 5.087 18.158 1.00 91.88 71 PRO A CA 1
ATOM 571 C C . PRO A 1 71 ? -14.574 4.730 18.827 1.00 91.88 71 PRO A C 1
ATOM 573 O O . PRO A 1 71 ? -15.149 3.688 18.537 1.00 91.88 71 PRO A O 1
ATOM 576 N N . GLN A 1 72 ? -15.092 5.596 19.698 1.00 92.88 72 GLN A N 1
ATOM 577 C CA . GLN A 1 72 ? -16.391 5.387 20.365 1.00 92.88 72 GLN A CA 1
ATOM 578 C C . GLN A 1 72 ? -17.578 5.652 19.419 1.00 92.88 72 GLN A C 1
ATOM 580 O O . GLN A 1 72 ? -18.662 5.107 19.599 1.00 92.88 72 GLN A O 1
ATOM 585 N N . ASP A 1 73 ? -17.369 6.495 18.405 1.00 94.94 73 ASP A N 1
ATOM 586 C CA . ASP A 1 73 ? -18.375 6.857 17.410 1.00 94.94 73 ASP A CA 1
ATOM 587 C C . ASP A 1 73 ? -18.422 5.847 16.252 1.00 94.94 73 ASP A C 1
ATOM 589 O O . ASP A 1 73 ? -17.394 5.489 15.672 1.00 94.94 73 ASP A O 1
ATOM 593 N N . ALA A 1 74 ? -19.633 5.432 15.876 1.00 93.62 74 ALA A N 1
ATOM 594 C CA . ALA A 1 74 ? -19.865 4.475 14.802 1.00 93.62 74 ALA A CA 1
ATOM 595 C C . ALA A 1 74 ? -19.401 5.002 13.434 1.00 93.62 74 ALA A C 1
ATOM 597 O O . ALA A 1 74 ? -18.861 4.232 12.634 1.00 93.62 74 ALA A O 1
ATOM 598 N N . MET A 1 75 ? -19.566 6.303 13.158 1.00 95.50 75 MET A N 1
ATOM 599 C CA . MET A 1 75 ? -19.095 6.887 11.894 1.00 95.50 75 MET A CA 1
ATOM 600 C C . MET A 1 75 ? -17.567 6.903 11.843 1.00 95.50 75 MET A C 1
ATOM 602 O O . MET A 1 75 ? -16.980 6.496 10.838 1.00 95.50 75 MET A O 1
ATOM 606 N N . ALA A 1 76 ? -16.916 7.286 12.943 1.00 94.31 76 ALA A N 1
ATOM 607 C CA . ALA A 1 76 ? -15.466 7.222 13.066 1.00 94.31 76 ALA A CA 1
ATOM 608 C C . ALA A 1 76 ? -14.925 5.792 12.878 1.00 94.31 76 ALA A C 1
ATOM 610 O O . ALA A 1 76 ? -13.974 5.607 12.115 1.00 94.31 76 ALA A O 1
ATOM 611 N N . GLN A 1 77 ? -15.552 4.777 13.485 1.00 95.44 77 GLN A N 1
ATOM 612 C CA . GLN A 1 77 ? -15.176 3.371 13.280 1.00 95.44 77 GLN A CA 1
ATOM 613 C C . GLN A 1 77 ? -15.271 2.968 11.805 1.00 95.44 77 GLN A C 1
ATOM 615 O O . GLN A 1 77 ? -14.297 2.484 11.233 1.00 95.44 77 GLN A O 1
ATOM 620 N N . LYS A 1 78 ? -16.410 3.238 11.156 1.00 96.56 78 LYS A N 1
ATOM 621 C CA . LYS A 1 78 ? -16.604 2.892 9.741 1.00 96.56 78 LYS A CA 1
ATOM 622 C C . LYS A 1 78 ? -15.638 3.611 8.811 1.00 96.56 78 LYS A C 1
ATOM 624 O O . LYS A 1 78 ? -15.160 3.009 7.854 1.00 96.56 78 LYS A O 1
ATOM 629 N N . SER A 1 79 ? -15.316 4.871 9.094 1.00 96.94 79 SER A N 1
ATOM 630 C CA . SER A 1 79 ? -14.313 5.608 8.319 1.00 96.94 79 SER A CA 1
ATOM 631 C C . SER A 1 79 ? -12.915 4.998 8.454 1.00 96.94 79 SER A C 1
ATOM 633 O O . SER A 1 79 ? -12.164 4.942 7.479 1.00 96.94 79 SER A O 1
ATOM 635 N N . LEU A 1 80 ? -12.579 4.500 9.647 1.00 96.50 80 LEU A N 1
ATOM 636 C CA . LEU A 1 80 ? -11.303 3.858 9.921 1.00 96.50 80 LEU A CA 1
ATOM 637 C C . LEU A 1 80 ? -11.203 2.505 9.205 1.00 96.50 80 LEU A C 1
ATOM 639 O O . LEU A 1 80 ? -10.183 2.239 8.571 1.00 96.50 80 LEU A O 1
ATOM 643 N N . ASP A 1 81 ? -12.267 1.700 9.244 1.00 96.25 81 ASP A N 1
ATOM 644 C CA . ASP A 1 81 ? -12.351 0.438 8.499 1.00 96.25 81 ASP A CA 1
ATOM 645 C C . ASP A 1 81 ? -12.187 0.679 6.991 1.00 96.25 81 ASP A C 1
ATOM 647 O O . ASP A 1 81 ? -11.334 0.064 6.353 1.00 96.25 81 ASP A O 1
ATOM 651 N N . LEU A 1 82 ? -12.916 1.654 6.436 1.00 98.00 82 LEU A N 1
ATOM 652 C CA . LEU A 1 82 ? -12.828 2.000 5.015 1.00 98.00 82 LEU A CA 1
ATOM 653 C C . LEU A 1 82 ? -11.407 2.414 4.614 1.00 98.00 82 LEU A C 1
ATOM 655 O O . LEU A 1 82 ? -10.925 2.054 3.540 1.00 98.00 82 LEU A O 1
ATOM 659 N N . ARG A 1 83 ? -10.707 3.145 5.487 1.00 97.81 83 ARG A N 1
ATOM 660 C CA . ARG A 1 83 ? -9.323 3.550 5.230 1.00 97.81 83 ARG A CA 1
ATOM 661 C C . ARG A 1 83 ? -8.361 2.361 5.246 1.00 97.81 83 ARG A C 1
ATOM 663 O O . ARG A 1 83 ? -7.413 2.335 4.462 1.00 97.81 83 ARG A O 1
ATOM 670 N N . ILE A 1 84 ? -8.582 1.380 6.120 1.00 97.62 84 ILE A N 1
ATOM 671 C CA . ILE A 1 84 ? -7.808 0.131 6.130 1.00 97.62 84 ILE A CA 1
ATOM 672 C C . ILE A 1 84 ? -8.051 -0.657 4.837 1.00 97.62 84 ILE A C 1
ATOM 674 O O . ILE A 1 84 ? -7.093 -1.183 4.259 1.00 97.62 84 ILE A O 1
ATOM 678 N N . ASP A 1 85 ? -9.295 -0.714 4.366 1.00 97.44 85 ASP A N 1
ATOM 679 C CA . ASP A 1 85 ? -9.664 -1.408 3.130 1.00 97.44 85 ASP A CA 1
ATOM 680 C C . ASP A 1 85 ? -9.036 -0.746 1.898 1.00 97.44 85 ASP A C 1
ATOM 682 O O . ASP A 1 85 ? -8.456 -1.432 1.056 1.00 97.44 85 ASP A O 1
ATOM 686 N N . GLU A 1 86 ? -9.042 0.586 1.826 1.00 97.94 86 GLU A N 1
ATOM 687 C CA . GLU A 1 86 ? -8.385 1.348 0.757 1.00 97.94 86 GLU A CA 1
ATOM 688 C C . GLU A 1 86 ? -6.878 1.044 0.679 1.00 97.94 86 GLU A C 1
ATOM 690 O O . GLU A 1 86 ? -6.338 0.767 -0.399 1.00 97.94 86 GLU A O 1
ATOM 695 N N . LEU A 1 87 ? -6.187 1.037 1.826 1.00 97.75 87 LEU A N 1
ATOM 696 C CA . LEU A 1 87 ? -4.759 0.709 1.884 1.00 97.75 87 LEU A CA 1
ATOM 697 C C . LEU A 1 87 ? -4.500 -0.760 1.532 1.00 97.75 87 LEU A C 1
ATOM 699 O O . LEU A 1 87 ? -3.501 -1.071 0.885 1.00 97.75 87 LEU A O 1
ATOM 703 N N . THR A 1 88 ? -5.401 -1.663 1.921 1.00 97.00 88 THR A N 1
ATOM 704 C CA . THR A 1 88 ? -5.323 -3.083 1.551 1.00 97.00 88 THR A CA 1
ATOM 705 C C . THR A 1 88 ? -5.472 -3.258 0.039 1.00 97.00 88 THR A C 1
ATOM 707 O O . THR A 1 88 ? -4.640 -3.918 -0.578 1.00 97.00 88 THR A O 1
ATOM 710 N N . SER A 1 89 ? -6.449 -2.590 -0.579 1.00 96.75 89 SER A N 1
ATOM 711 C CA . SER A 1 89 ? -6.636 -2.600 -2.033 1.00 96.75 89 SER A CA 1
ATOM 712 C C . SER A 1 89 ? -5.430 -2.013 -2.766 1.00 96.75 89 SER A C 1
ATOM 714 O O . SER A 1 89 ? -5.002 -2.556 -3.781 1.00 96.75 89 SER A O 1
ATOM 716 N N . THR A 1 90 ? -4.855 -0.925 -2.252 1.00 96.94 90 THR A N 1
ATOM 717 C CA . THR A 1 90 ? -3.649 -0.312 -2.830 1.00 96.94 90 THR A CA 1
ATOM 718 C C . THR A 1 90 ? -2.469 -1.288 -2.796 1.00 96.94 90 THR A C 1
ATOM 720 O O . THR A 1 90 ? -1.807 -1.497 -3.813 1.00 96.94 90 THR A O 1
ATOM 723 N N . LEU A 1 91 ? -2.251 -1.968 -1.663 1.00 96.25 91 LEU A N 1
ATOM 724 C CA . LEU A 1 91 ? -1.228 -3.013 -1.545 1.00 96.25 91 LEU A CA 1
ATOM 725 C C . LEU A 1 91 ? -1.473 -4.175 -2.503 1.00 96.25 91 LEU A C 1
ATOM 727 O O . LEU A 1 91 ? -0.530 -4.684 -3.108 1.00 96.25 91 LEU A O 1
ATOM 731 N N . ASP A 1 92 ? -2.719 -4.611 -2.657 1.00 95.25 92 ASP A N 1
ATOM 732 C CA . ASP A 1 92 ? -3.050 -5.695 -3.575 1.00 95.25 92 ASP A CA 1
ATOM 733 C C . ASP A 1 92 ? -2.810 -5.297 -5.032 1.00 95.25 92 ASP A C 1
ATOM 735 O O . ASP A 1 92 ? -2.247 -6.094 -5.778 1.00 95.25 92 ASP A O 1
ATOM 739 N N . VAL A 1 93 ? -3.132 -4.067 -5.439 1.00 96.06 93 VAL A N 1
ATOM 740 C CA . VAL A 1 93 ? -2.806 -3.571 -6.787 1.00 96.06 93 VAL A CA 1
ATOM 741 C C . VAL A 1 93 ? -1.297 -3.621 -7.031 1.00 96.06 93 VAL A C 1
ATOM 743 O O . VAL A 1 93 ? -0.856 -4.151 -8.049 1.00 96.06 93 VAL A O 1
ATOM 746 N N . MET A 1 94 ? -0.493 -3.149 -6.076 1.00 93.38 94 MET A N 1
ATOM 747 C CA . MET A 1 94 ? 0.968 -3.109 -6.214 1.00 93.38 94 MET A CA 1
ATOM 748 C C . MET A 1 94 ? 1.636 -4.489 -6.122 1.00 93.38 94 MET A C 1
ATOM 750 O O . MET A 1 94 ? 2.729 -4.683 -6.648 1.00 93.38 94 MET A O 1
ATOM 754 N N . THR A 1 95 ? 0.995 -5.456 -5.462 1.00 93.38 95 THR A N 1
ATOM 755 C CA . THR A 1 95 ? 1.529 -6.817 -5.261 1.00 93.38 95 THR A CA 1
ATOM 756 C C . THR A 1 95 ? 0.850 -7.879 -6.132 1.00 93.38 95 THR A C 1
ATOM 758 O O . THR A 1 95 ? 1.116 -9.073 -5.973 1.00 93.38 95 THR A O 1
ATOM 761 N N . GLY A 1 96 ? -0.061 -7.494 -7.032 1.00 92.62 96 GLY A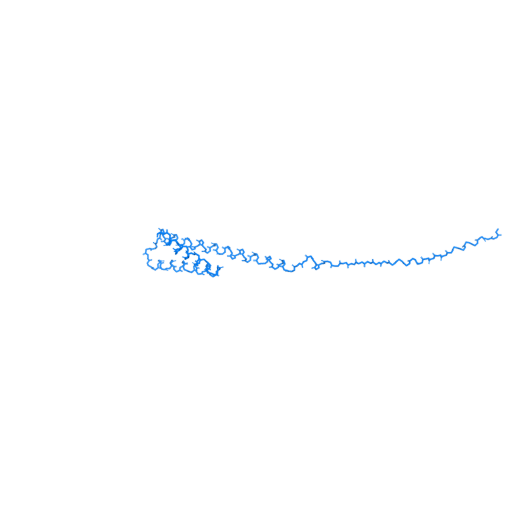 N 1
ATOM 762 C CA . GLY A 1 96 ? -0.846 -8.434 -7.843 1.00 92.62 96 GLY A CA 1
ATOM 763 C C . GLY A 1 96 ? -1.766 -9.344 -7.011 1.00 92.62 96 GLY A C 1
ATOM 764 O O . GLY A 1 96 ? -1.961 -10.522 -7.330 1.00 92.62 96 GLY A O 1
ATOM 765 N N . GLY A 1 97 ? -2.275 -8.841 -5.886 1.00 92.25 97 GLY A N 1
ATOM 766 C CA . GLY A 1 97 ? -3.133 -9.538 -4.923 1.00 92.25 97 GLY A CA 1
ATOM 767 C C . GLY A 1 97 ? -2.414 -10.597 -4.085 1.00 92.25 97 GLY A C 1
ATOM 768 O O . GLY A 1 97 ? -3.058 -11.410 -3.418 1.00 92.25 97 GLY A O 1
ATOM 769 N N . TRP A 1 98 ? -1.079 -10.660 -4.148 1.00 93.56 98 TRP A N 1
ATOM 770 C CA . TRP A 1 98 ? -0.303 -11.621 -3.363 1.00 93.56 98 TRP A CA 1
ATOM 771 C C . TRP A 1 98 ? -0.482 -11.392 -1.858 1.00 93.56 98 TRP A C 1
ATOM 773 O O . TRP A 1 98 ? -0.551 -12.365 -1.099 1.00 93.56 98 TRP A O 1
ATOM 783 N N . PHE A 1 99 ? -0.600 -10.130 -1.440 1.00 92.88 99 PHE A N 1
ATOM 784 C CA . PHE A 1 99 ? -0.734 -9.746 -0.041 1.00 92.88 99 PHE A CA 1
ATOM 785 C C . PHE A 1 99 ? -1.998 -10.330 0.606 1.00 92.88 99 PHE A C 1
ATOM 787 O O . PHE A 1 99 ? -1.889 -11.096 1.572 1.00 92.88 99 PHE A O 1
ATOM 794 N N . SER A 1 100 ? -3.185 -10.061 0.053 1.00 93.12 100 SER A N 1
ATOM 795 C CA . SER A 1 100 ? -4.438 -10.596 0.600 1.00 93.12 100 SER A CA 1
ATOM 796 C C . SER A 1 100 ? -4.510 -12.120 0.530 1.00 93.12 100 SER A C 1
ATOM 798 O O . SER A 1 100 ? -4.855 -12.757 1.526 1.00 93.12 100 SER A O 1
ATOM 800 N N . ARG A 1 101 ? -4.074 -12.741 -0.579 1.00 94.31 101 ARG A N 1
ATOM 801 C CA . ARG A 1 101 ? -4.028 -14.214 -0.697 1.00 94.31 101 ARG A CA 1
ATOM 802 C C . ARG A 1 101 ? -3.153 -14.865 0.373 1.00 94.31 101 ARG A C 1
ATOM 804 O O . ARG A 1 101 ? -3.486 -15.934 0.879 1.00 94.31 101 ARG A O 1
ATOM 811 N N . THR A 1 102 ? -2.014 -14.256 0.693 1.00 92.69 102 THR A N 1
ATOM 812 C CA . THR A 1 102 ? -1.078 -14.799 1.688 1.00 92.69 102 THR A CA 1
ATOM 813 C C . THR A 1 102 ? -1.598 -14.590 3.104 1.00 92.69 102 THR A C 1
ATOM 815 O O . THR A 1 102 ? -1.509 -15.500 3.927 1.00 92.69 102 THR A O 1
ATOM 818 N N . THR A 1 103 ? -2.175 -13.421 3.384 1.00 90.12 103 THR A N 1
ATOM 819 C CA . THR A 1 103 ? -2.807 -13.129 4.678 1.00 90.12 103 THR A CA 1
ATOM 820 C C . THR A 1 103 ? -3.960 -14.091 4.959 1.00 90.12 103 THR A C 1
ATOM 822 O O . THR A 1 103 ? -4.028 -14.661 6.044 1.00 90.12 103 THR A O 1
ATOM 825 N N . GLU A 1 104 ? -4.814 -14.341 3.967 1.00 91.38 104 GLU A N 1
ATOM 826 C CA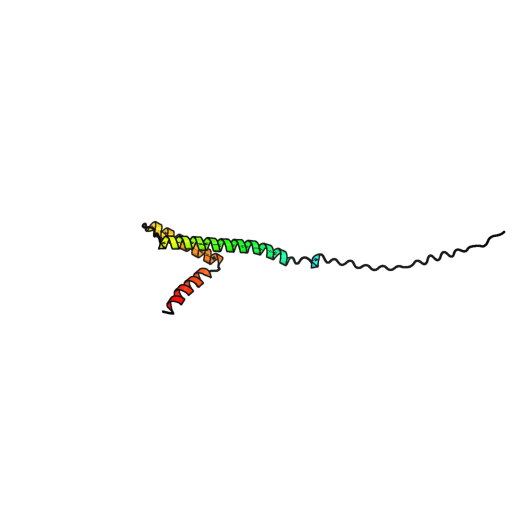 . GLU A 1 104 ? -5.955 -15.247 4.107 1.00 91.38 104 GLU A CA 1
ATOM 827 C C . GLU A 1 104 ? -5.526 -16.705 4.283 1.00 91.38 104 GLU A C 1
ATOM 829 O O . GLU A 1 104 ? -6.036 -17.412 5.151 1.00 91.38 104 GLU A O 1
ATOM 834 N N . ARG A 1 105 ? -4.508 -17.147 3.534 1.00 91.62 105 ARG A N 1
ATOM 835 C CA . ARG A 1 105 ? -3.925 -18.483 3.708 1.00 91.62 105 ARG A CA 1
ATOM 836 C C . ARG A 1 105 ? -3.350 -18.687 5.105 1.00 91.62 105 ARG A C 1
ATOM 838 O O . ARG A 1 105 ? -3.461 -19.775 5.647 1.00 91.62 105 ARG A O 1
ATOM 845 N N . ARG A 1 106 ? -2.729 -17.661 5.694 1.00 89.19 106 ARG A N 1
ATOM 846 C CA . ARG A 1 106 ? -2.213 -17.740 7.069 1.00 89.19 106 ARG A CA 1
ATOM 847 C C . ARG A 1 106 ? -3.337 -17.825 8.098 1.00 89.19 106 ARG A C 1
ATOM 849 O O . ARG A 1 106 ? -3.207 -18.590 9.043 1.00 89.19 106 ARG A O 1
ATOM 856 N N . ARG A 1 107 ? -4.437 -17.087 7.902 1.00 85.38 107 ARG A N 1
ATOM 857 C CA . ARG A 1 107 ? -5.617 -17.178 8.780 1.00 85.38 107 ARG A CA 1
ATOM 858 C C . ARG A 1 107 ? -6.278 -18.552 8.722 1.00 85.38 107 ARG A C 1
ATOM 860 O O . ARG A 1 107 ? -6.596 -19.112 9.758 1.00 85.38 107 ARG A O 1
ATOM 867 N N . THR A 1 108 ? -6.476 -19.078 7.517 1.00 87.31 108 THR A N 1
ATOM 868 C CA . THR A 1 108 ? -7.152 -20.367 7.290 1.00 87.31 108 THR A CA 1
ATOM 869 C C . THR A 1 108 ? -6.256 -21.564 7.599 1.00 87.31 108 THR A C 1
ATOM 871 O O . THR A 1 108 ? -6.720 -22.534 8.184 1.00 87.31 108 THR A O 1
ATOM 874 N N . GLY A 1 109 ? -4.966 -21.487 7.265 1.00 74.94 109 GLY A N 1
ATOM 875 C CA . GLY A 1 109 ? -3.980 -22.528 7.561 1.00 74.94 109 GLY A CA 1
ATOM 876 C C . GLY A 1 109 ? -3.703 -22.690 9.055 1.00 74.94 109 GLY A C 1
ATOM 877 O O . GLY A 1 109 ? -3.547 -23.814 9.508 1.00 74.94 109 GLY A O 1
ATOM 878 N N . GLY A 1 110 ? -3.731 -21.602 9.832 1.00 60.84 110 GLY A N 1
ATOM 879 C CA . GLY A 1 110 ? -3.617 -21.678 11.293 1.00 60.84 110 GLY A CA 1
ATOM 880 C C . GLY A 1 110 ? -4.828 -22.308 11.992 1.00 60.84 110 GLY A C 1
ATOM 881 O O . GLY A 1 110 ? -4.716 -22.677 13.149 1.00 60.84 110 GLY A O 1
ATOM 882 N N . ALA A 1 111 ? -5.969 -22.454 11.311 1.00 57.34 111 ALA A N 1
ATOM 883 C CA . ALA A 1 111 ? -7.175 -23.071 11.870 1.00 57.34 111 ALA A CA 1
ATOM 884 C C . ALA A 1 111 ? -7.269 -24.589 11.612 1.00 57.34 111 ALA A C 1
ATOM 886 O O . ALA A 1 111 ? -8.226 -25.216 12.053 1.00 57.34 111 ALA A O 1
ATOM 887 N N . ALA A 1 112 ? -6.326 -25.173 10.863 1.00 55.88 112 ALA A N 1
ATOM 888 C CA . ALA A 1 112 ? -6.328 -26.594 10.502 1.00 55.88 112 ALA A CA 1
ATOM 889 C C . ALA A 1 112 ? -5.374 -27.457 11.356 1.00 55.88 112 ALA A C 1
ATOM 891 O O . ALA A 1 112 ? -5.335 -28.670 11.161 1.00 55.88 112 ALA A O 1
ATOM 892 N N . GLU A 1 113 ? -4.609 -26.849 12.269 1.00 56.34 113 GLU A N 1
ATOM 893 C CA . GLU A 1 113 ? -3.624 -27.527 13.132 1.00 56.34 113 GLU A CA 1
ATOM 894 C C . GLU A 1 113 ? -3.993 -27.538 14.633 1.00 56.34 113 GLU A C 1
ATOM 896 O O . GLU A 1 113 ? -3.210 -28.072 15.416 1.00 56.34 113 GLU A O 1
ATOM 901 N N . ASP A 1 114 ? -5.174 -27.032 15.020 1.00 42.59 114 ASP A N 1
ATOM 902 C CA . ASP A 1 114 ? -5.726 -27.101 16.392 1.00 42.59 114 ASP A CA 1
ATOM 903 C C . ASP A 1 114 ? -6.905 -28.088 16.505 1.00 42.59 114 ASP A C 1
ATOM 905 O O . ASP A 1 114 ? -7.844 -28.006 15.674 1.00 42.59 114 ASP A O 1
#